Protein AF-A0AAX3M3Q1-F1 (afdb_monomer_lite)

Sequence (81 aa):
MLKNSNEKDIAKISYFFGELIIYNLKGKWDIDEFGVPILSHIGGKEGMKKNPYKIVSRFIVNPQLNDLIGHYNILKDLVKK

pLDDT: mean 89.49, std 11.9, range [40.41, 97.94]

Structure (mmCIF, N/CA/C/O backbone):
data_AF-A0AAX3M3Q1-F1
#
_entry.id   AF-A0AAX3M3Q1-F1
#
loop_
_atom_site.group_PDB
_atom_site.id
_atom_site.type_symbol
_atom_site.label_atom_id
_atom_site.label_alt_id
_atom_site.label_comp_id
_atom_site.label_asym_id
_atom_site.label_entity_id
_atom_site.label_seq_id
_atom_site.pdbx_PDB_ins_code
_atom_site.Cartn_x
_atom_site.Cartn_y
_atom_site.Cartn_z
_atom_site.occupancy
_atom_site.B_iso_or_equiv
_atom_site.auth_seq_id
_atom_site.auth_comp_id
_atom_site.auth_asym_id
_atom_site.auth_atom_id
_atom_site.pdbx_PDB_model_num
ATOM 1 N N . MET A 1 1 ? 13.717 15.472 -12.243 1.00 40.41 1 MET A N 1
ATOM 2 C CA . MET A 1 1 ? 13.326 14.969 -13.579 1.00 40.41 1 MET A CA 1
ATOM 3 C C . MET A 1 1 ? 13.408 13.441 -13.526 1.00 40.41 1 MET A C 1
ATOM 5 O O . MET A 1 1 ? 14.511 12.918 -13.506 1.00 40.41 1 MET A O 1
ATOM 9 N N . LEU A 1 2 ? 12.277 12.742 -13.340 1.00 43.47 2 LEU A N 1
ATOM 10 C CA . LEU A 1 2 ? 12.235 11.271 -13.196 1.00 43.47 2 LEU A CA 1
ATOM 11 C C . LEU A 1 2 ? 12.732 10.614 -14.491 1.00 43.47 2 LEU A C 1
ATOM 13 O O . LEU A 1 2 ? 12.195 10.908 -15.561 1.00 43.47 2 LEU A O 1
ATOM 17 N N . LYS A 1 3 ? 13.789 9.804 -14.387 1.00 43.38 3 LYS A N 1
ATOM 18 C CA . LYS A 1 3 ? 14.673 9.443 -15.506 1.00 43.38 3 LYS A CA 1
ATOM 19 C C . LYS A 1 3 ? 14.296 8.139 -16.218 1.00 43.38 3 LYS A C 1
ATOM 21 O O . LYS A 1 3 ? 14.953 7.802 -17.188 1.00 43.38 3 LYS A O 1
ATOM 26 N N . ASN A 1 4 ? 13.237 7.442 -15.808 1.00 54.16 4 ASN A N 1
ATOM 27 C CA . ASN A 1 4 ? 12.748 6.236 -16.480 1.00 54.16 4 ASN A CA 1
ATOM 28 C C . ASN A 1 4 ? 11.215 6.220 -16.470 1.00 54.16 4 ASN A C 1
ATOM 30 O O . ASN A 1 4 ? 10.603 6.450 -15.428 1.00 54.16 4 ASN A O 1
ATOM 34 N N . SER A 1 5 ? 10.589 5.934 -17.615 1.00 58.91 5 SER A N 1
ATOM 35 C CA . SER A 1 5 ? 9.130 5.757 -17.749 1.00 58.91 5 SER A CA 1
ATOM 36 C C . SER A 1 5 ? 8.550 4.838 -16.664 1.00 58.91 5 SER A C 1
ATOM 38 O O . SER A 1 5 ? 7.509 5.144 -16.091 1.00 58.91 5 SER A O 1
ATOM 40 N N . ASN A 1 6 ? 9.309 3.808 -16.283 1.00 79.25 6 ASN A N 1
ATOM 41 C CA . ASN A 1 6 ? 8.934 2.825 -15.273 1.00 79.25 6 ASN A CA 1
ATOM 42 C C . ASN A 1 6 ? 8.681 3.426 -13.872 1.00 79.25 6 ASN A C 1
ATOM 44 O O . ASN A 1 6 ? 7.732 3.038 -13.207 1.00 79.25 6 ASN A O 1
ATOM 48 N N . GLU A 1 7 ? 9.458 4.417 -13.416 1.00 86.06 7 GLU A N 1
ATOM 49 C CA . GLU A 1 7 ? 9.272 5.003 -12.070 1.00 86.06 7 GLU A CA 1
ATOM 50 C C . GLU A 1 7 ? 7.965 5.791 -11.951 1.00 86.06 7 GLU A C 1
ATOM 52 O O . GLU A 1 7 ? 7.286 5.744 -10.924 1.00 86.06 7 GLU A O 1
ATOM 57 N N . LYS A 1 8 ? 7.586 6.504 -13.019 1.00 89.00 8 LYS A N 1
ATOM 58 C CA . LYS A 1 8 ? 6.313 7.234 -13.064 1.00 89.00 8 LYS A CA 1
ATOM 59 C C . LYS A 1 8 ? 5.130 6.273 -13.051 1.00 89.00 8 LYS A C 1
ATOM 61 O O . LYS A 1 8 ? 4.134 6.556 -12.388 1.00 89.00 8 LYS A O 1
ATOM 66 N N . ASP A 1 9 ? 5.239 5.156 -13.759 1.00 90.56 9 ASP A N 1
ATOM 67 C CA . ASP A 1 9 ? 4.179 4.153 -13.800 1.00 90.56 9 ASP A CA 1
ATOM 68 C C . ASP A 1 9 ? 4.074 3.401 -12.467 1.00 90.56 9 ASP A C 1
ATOM 70 O O . ASP A 1 9 ? 2.969 3.264 -11.942 1.00 90.56 9 ASP A O 1
ATOM 74 N N . ILE A 1 10 ? 5.204 3.052 -11.836 1.00 92.25 10 ILE A N 1
ATOM 75 C CA . ILE A 1 10 ? 5.236 2.520 -10.464 1.00 92.25 10 ILE A CA 1
ATOM 76 C C . ILE A 1 10 ? 4.528 3.488 -9.515 1.00 92.25 10 ILE A C 1
ATOM 78 O O . ILE A 1 10 ? 3.659 3.063 -8.755 1.00 92.25 10 ILE A O 1
ATOM 82 N N . ALA A 1 11 ? 4.842 4.785 -9.566 1.00 92.88 11 ALA A N 1
ATOM 83 C CA . ALA A 1 11 ? 4.221 5.780 -8.696 1.00 92.88 11 ALA A CA 1
ATOM 84 C C . ALA A 1 11 ? 2.696 5.862 -8.893 1.00 92.88 11 ALA A C 1
ATOM 86 O O . ALA A 1 11 ? 1.953 5.855 -7.912 1.00 92.88 11 ALA A O 1
ATOM 87 N N . LYS A 1 12 ? 2.215 5.866 -10.143 1.00 94.50 12 LYS A N 1
ATOM 88 C CA . LYS A 1 12 ? 0.773 5.868 -10.451 1.00 94.50 12 LYS A CA 1
ATOM 89 C C . LYS A 1 12 ? 0.074 4.607 -9.948 1.00 94.50 12 LYS A C 1
ATOM 91 O O . LYS A 1 12 ? -0.958 4.707 -9.292 1.00 94.50 12 LYS A O 1
ATOM 96 N N . ILE A 1 13 ? 0.635 3.428 -10.217 1.00 94.75 13 ILE A N 1
ATOM 97 C CA . ILE A 1 13 ? 0.071 2.149 -9.757 1.00 94.75 13 ILE A CA 1
ATOM 98 C C . ILE A 1 13 ? 0.047 2.108 -8.224 1.00 94.75 13 ILE A C 1
ATOM 100 O O . ILE A 1 13 ? -0.939 1.684 -7.628 1.00 94.75 13 ILE A O 1
ATOM 104 N N . SER A 1 14 ? 1.098 2.615 -7.578 1.00 96.62 14 SER A N 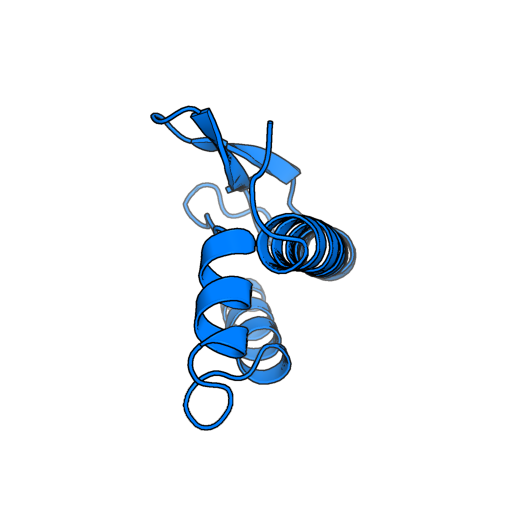1
ATOM 105 C CA . SER A 1 14 ? 1.187 2.725 -6.118 1.00 96.62 14 SER A CA 1
ATOM 106 C C . SER A 1 14 ? 0.116 3.634 -5.537 1.00 96.62 14 SER A C 1
ATOM 108 O O . SER A 1 14 ? -0.465 3.301 -4.506 1.00 96.62 14 SER A O 1
ATOM 110 N N . TYR A 1 15 ? -0.167 4.754 -6.203 1.00 97.00 15 TYR A N 1
ATOM 111 C CA . TYR A 1 15 ? -1.257 5.642 -5.826 1.00 97.00 15 TYR A CA 1
ATOM 112 C C . TYR A 1 15 ? -2.611 4.929 -5.924 1.00 97.00 15 TYR A C 1
ATOM 114 O O . TYR A 1 15 ? -3.318 4.849 -4.924 1.00 97.00 15 TYR A O 1
ATOM 122 N N . PHE A 1 16 ? -2.931 4.304 -7.064 1.00 97.00 16 PHE A N 1
ATOM 123 C CA . PHE A 1 16 ? -4.182 3.545 -7.221 1.00 97.00 16 PHE A CA 1
ATOM 124 C C . PHE A 1 16 ? -4.326 2.414 -6.198 1.00 97.00 16 PHE A C 1
ATOM 126 O O . PHE A 1 16 ? -5.399 2.218 -5.630 1.00 97.00 16 PHE A O 1
ATOM 133 N N . PHE A 1 17 ? -3.245 1.683 -5.929 1.00 97.00 17 PHE A N 1
ATOM 134 C CA . PHE A 1 17 ? -3.249 0.625 -4.925 1.00 97.00 17 PHE A CA 1
ATOM 135 C C . PHE A 1 17 ? -3.464 1.179 -3.510 1.00 97.00 17 PHE A C 1
ATOM 137 O O . PHE A 1 17 ? -4.180 0.579 -2.708 1.00 97.00 17 PHE A O 1
ATOM 144 N N . GLY A 1 18 ? -2.884 2.341 -3.203 1.00 97.44 18 GLY A N 1
ATOM 145 C CA . GLY A 1 18 ? -3.098 3.020 -1.931 1.00 97.44 18 GLY A CA 1
ATOM 146 C C . GLY A 1 18 ? -4.529 3.525 -1.748 1.00 97.44 18 GLY A C 1
ATOM 147 O O . GLY A 1 18 ? -5.126 3.276 -0.702 1.00 97.44 18 GLY A O 1
ATOM 148 N N . GLU A 1 19 ? -5.108 4.139 -2.782 1.00 97.94 19 GLU A N 1
ATOM 149 C CA . GLU A 1 19 ? -6.518 4.552 -2.810 1.00 97.94 19 GLU A CA 1
ATOM 150 C C . GLU A 1 19 ? -7.456 3.356 -2.603 1.00 97.94 19 GLU A C 1
ATOM 152 O O . GLU A 1 19 ? -8.377 3.422 -1.790 1.00 97.94 19 GLU A O 1
ATOM 157 N N . LEU A 1 20 ? -7.181 2.217 -3.252 1.00 96.88 20 LEU A N 1
ATOM 158 C CA . LEU A 1 20 ? -7.948 0.983 -3.054 1.00 96.88 20 LEU A CA 1
ATOM 159 C C . LEU A 1 20 ? -7.921 0.525 -1.587 1.00 96.88 20 LEU A C 1
ATOM 161 O O . LEU A 1 20 ? -8.955 0.123 -1.043 1.00 96.88 20 LEU A O 1
ATOM 165 N N . ILE A 1 21 ? -6.751 0.575 -0.942 1.00 96.19 21 ILE A N 1
ATOM 166 C CA . ILE A 1 21 ? -6.605 0.224 0.474 1.00 96.19 21 ILE A CA 1
ATOM 167 C C . ILE A 1 21 ? -7.406 1.191 1.350 1.00 96.19 21 ILE A C 1
ATOM 169 O O . ILE A 1 21 ? -8.189 0.722 2.175 1.00 96.19 21 ILE A O 1
ATOM 173 N N . ILE A 1 22 ? -7.252 2.507 1.169 1.00 96.44 22 ILE A N 1
ATOM 174 C CA . ILE A 1 22 ? -7.972 3.517 1.961 1.00 96.44 22 ILE A CA 1
ATOM 175 C C . ILE A 1 22 ? -9.482 3.348 1.802 1.00 96.44 22 ILE A C 1
ATOM 177 O O . ILE A 1 22 ? -10.198 3.292 2.801 1.00 96.44 22 ILE A O 1
ATOM 181 N N . TYR A 1 23 ? -9.961 3.221 0.564 1.00 96.25 23 TYR A N 1
ATOM 182 C CA . TYR A 1 23 ? -11.384 3.107 0.260 1.00 96.25 23 TYR A CA 1
ATOM 183 C C . TYR A 1 23 ? -12.029 1.910 0.969 1.00 96.25 23 TYR A C 1
ATOM 185 O O . TYR A 1 23 ? -13.102 2.032 1.555 1.00 96.25 23 TYR A O 1
ATOM 193 N N . ASN A 1 24 ? -11.360 0.753 0.960 1.00 95.81 24 ASN A N 1
ATOM 194 C CA . ASN A 1 24 ? -11.939 -0.478 1.496 1.00 95.81 24 ASN A CA 1
ATOM 195 C C . ASN A 1 24 ? -11.656 -0.709 2.983 1.00 95.81 24 ASN A C 1
ATOM 197 O O . ASN A 1 24 ? -12.463 -1.333 3.669 1.00 95.81 24 ASN A O 1
ATOM 201 N N . LEU A 1 25 ? -10.489 -0.289 3.471 1.00 95.38 25 LEU A N 1
ATOM 202 C CA . LEU A 1 25 ? -10.022 -0.610 4.822 1.00 95.38 25 LEU A CA 1
ATOM 203 C C . LEU A 1 25 ? -10.032 0.598 5.755 1.00 95.38 25 LEU A C 1
ATOM 205 O O . LEU A 1 25 ? -9.730 0.432 6.933 1.00 95.38 25 LEU A O 1
ATOM 209 N N . LYS A 1 26 ? -10.411 1.786 5.267 1.00 93.62 26 LYS A N 1
ATOM 210 C CA . LYS A 1 26 ? -10.223 3.076 5.944 1.00 93.62 26 LYS A CA 1
ATOM 211 C C . LYS A 1 26 ? -8.737 3.381 6.165 1.00 93.62 26 LYS A C 1
ATOM 213 O O . LYS A 1 26 ? -7.875 2.506 6.119 1.00 93.62 26 LYS A O 1
ATOM 218 N N . GLY A 1 27 ? -8.437 4.645 6.409 1.00 94.06 27 GLY A N 1
ATOM 219 C CA . GLY A 1 27 ? -7.079 5.146 6.589 1.00 94.06 27 GLY A CA 1
ATOM 220 C C . GLY A 1 27 ? -6.929 6.497 5.915 1.00 94.06 27 GLY A C 1
ATOM 221 O O . GLY A 1 27 ? -7.916 7.104 5.499 1.00 94.06 27 GLY A O 1
ATOM 222 N N . LYS A 1 28 ? -5.693 6.968 5.812 1.00 96.44 28 LYS A N 1
ATOM 223 C CA . LYS A 1 28 ? -5.373 8.219 5.127 1.00 96.44 28 LYS A CA 1
ATOM 224 C C . LYS A 1 28 ? -3.976 8.169 4.533 1.00 96.44 28 LYS A C 1
ATOM 226 O O . LYS A 1 28 ? -3.120 7.418 5.007 1.00 96.44 28 LYS A O 1
ATOM 231 N N . TRP A 1 29 ? -3.761 8.991 3.514 1.00 97.50 29 TRP A N 1
ATOM 232 C CA . TRP A 1 29 ? -2.416 9.334 3.084 1.00 97.50 29 TRP A CA 1
ATOM 233 C C . TRP A 1 29 ? -1.726 10.176 4.147 1.00 97.50 29 TRP A C 1
ATOM 235 O O . TRP A 1 29 ? -2.344 11.011 4.808 1.00 97.50 29 TRP A O 1
ATOM 245 N N . ASP A 1 30 ? -0.441 9.919 4.299 1.00 96.88 30 ASP A N 1
ATOM 246 C CA . ASP A 1 30 ? 0.434 10.549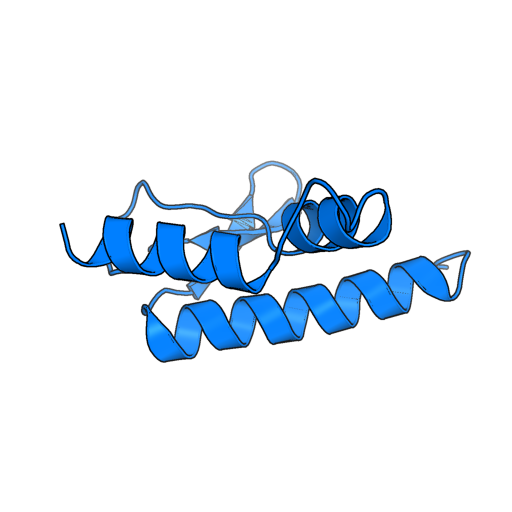 5.267 1.00 96.88 30 ASP A CA 1
ATOM 247 C C . ASP A 1 30 ? 1.852 10.585 4.698 1.00 96.88 30 ASP A C 1
ATOM 249 O O . ASP A 1 30 ? 2.133 10.028 3.629 1.00 96.88 30 ASP A O 1
ATOM 253 N N . ILE A 1 31 ? 2.750 11.230 5.423 1.00 95.25 31 ILE A N 1
ATOM 254 C CA . ILE A 1 31 ? 4.155 11.345 5.062 1.00 95.25 31 ILE A CA 1
ATOM 255 C C . ILE A 1 31 ? 4.974 10.772 6.219 1.00 95.25 31 ILE A C 1
ATOM 257 O O . ILE A 1 31 ? 4.723 11.084 7.382 1.00 95.25 31 ILE A O 1
ATOM 261 N N . ASP A 1 32 ? 5.916 9.878 5.918 1.00 92.50 32 ASP A N 1
ATOM 262 C CA . ASP A 1 32 ? 6.826 9.360 6.940 1.00 92.50 32 ASP A CA 1
ATOM 263 C C . ASP A 1 32 ? 7.928 10.372 7.306 1.00 92.50 32 ASP A C 1
ATOM 265 O O . ASP A 1 32 ? 8.023 11.465 6.748 1.00 92.50 32 ASP A O 1
ATOM 269 N N . GLU A 1 33 ? 8.781 10.012 8.263 1.00 91.69 33 GLU A N 1
ATOM 270 C CA . GLU A 1 33 ? 9.876 10.871 8.739 1.00 91.69 33 GLU A CA 1
ATOM 271 C C . GLU A 1 33 ? 10.900 11.250 7.651 1.00 91.69 33 GLU A C 1
ATOM 273 O O . GLU A 1 33 ? 11.655 12.205 7.825 1.00 91.69 33 GLU A O 1
ATOM 278 N N . PHE A 1 34 ? 10.901 10.548 6.513 1.00 92.06 34 PHE A N 1
ATOM 279 C CA . PHE A 1 34 ? 11.793 10.791 5.379 1.00 92.06 34 PHE A CA 1
ATOM 280 C C . PHE A 1 34 ? 11.114 11.545 4.230 1.00 92.06 34 PHE A C 1
ATOM 282 O O . PHE A 1 34 ? 11.702 11.685 3.156 1.00 92.06 34 PHE A O 1
ATOM 289 N N . GLY A 1 35 ? 9.882 12.025 4.415 1.00 90.25 35 GLY A N 1
ATOM 290 C CA . GLY A 1 35 ? 9.152 12.710 3.352 1.00 90.25 35 GLY A CA 1
ATOM 291 C C . GLY A 1 35 ? 8.505 11.762 2.338 1.00 90.25 35 GLY A C 1
ATOM 292 O O . GLY A 1 35 ? 8.102 12.209 1.262 1.00 90.25 35 GLY A O 1
ATOM 293 N N . VAL A 1 36 ? 8.407 10.460 2.634 1.00 90.94 36 VAL A N 1
ATOM 294 C CA . VAL A 1 36 ? 7.867 9.468 1.697 1.00 90.94 36 VAL A CA 1
ATOM 295 C C . VAL A 1 36 ? 6.362 9.286 1.917 1.00 90.94 36 VAL A C 1
ATOM 297 O O . VAL A 1 36 ? 5.933 9.057 3.051 1.00 90.94 36 VAL A O 1
ATOM 300 N N . PRO A 1 37 ? 5.541 9.322 0.847 1.00 94.75 37 PRO A N 1
ATOM 301 C CA . PRO A 1 37 ? 4.116 9.036 0.949 1.00 94.75 37 PRO A CA 1
ATOM 302 C C . PRO A 1 37 ? 3.847 7.616 1.454 1.00 94.75 37 PRO A C 1
ATOM 304 O O . PRO A 1 37 ? 4.309 6.623 0.880 1.00 94.75 37 PRO A O 1
ATOM 307 N N . ILE A 1 38 ? 3.043 7.523 2.506 1.00 97.25 38 ILE A N 1
ATOM 308 C CA . ILE A 1 38 ? 2.599 6.270 3.110 1.00 97.25 38 ILE A CA 1
ATOM 309 C C . ILE A 1 38 ? 1.096 6.315 3.389 1.00 97.25 38 ILE A C 1
ATOM 311 O O . ILE A 1 38 ? 0.466 7.366 3.423 1.00 97.25 38 ILE A O 1
ATOM 315 N N . LEU A 1 39 ? 0.520 5.145 3.620 1.00 97.31 39 LEU A N 1
ATOM 316 C CA . LEU A 1 39 ? -0.789 4.987 4.229 1.00 97.31 39 LEU A CA 1
ATOM 317 C C . LEU A 1 39 ? -0.611 4.875 5.740 1.00 97.31 39 LEU A C 1
ATOM 319 O O . LEU A 1 39 ? 0.226 4.088 6.195 1.00 97.31 39 LEU A O 1
ATOM 323 N N . SER A 1 40 ? -1.417 5.599 6.508 1.00 96.62 40 SER A N 1
ATOM 324 C CA . SER A 1 40 ? -1.472 5.500 7.967 1.00 96.62 40 SER A CA 1
ATOM 325 C C . SER A 1 40 ? -2.903 5.276 8.460 1.00 96.62 40 SER A C 1
ATOM 327 O O . SER A 1 40 ? -3.873 5.460 7.718 1.00 96.62 40 SER A O 1
ATOM 329 N N . HIS A 1 41 ? -3.035 4.852 9.722 1.00 95.25 41 HIS A N 1
ATOM 330 C CA . HIS A 1 41 ? -4.323 4.622 10.389 1.00 95.25 41 HIS A CA 1
ATOM 331 C C . HIS A 1 41 ? -5.225 3.620 9.655 1.00 95.25 41 HIS A C 1
ATOM 333 O O . HIS A 1 41 ? -6.453 3.738 9.679 1.00 95.25 41 HIS A O 1
ATOM 339 N N . ILE A 1 42 ? -4.626 2.637 8.975 1.00 95.25 42 ILE A N 1
ATOM 340 C CA . ILE A 1 42 ? -5.382 1.645 8.206 1.00 95.25 42 ILE A CA 1
ATOM 341 C C . ILE A 1 42 ? -6.280 0.862 9.170 1.00 95.25 42 ILE A C 1
ATOM 343 O O . ILE A 1 42 ? -5.821 0.402 10.219 1.00 95.25 42 ILE A O 1
ATOM 347 N N . GLY A 1 43 ? -7.573 0.751 8.861 1.00 93.38 43 GLY A N 1
ATOM 348 C CA . GLY A 1 43 ? -8.534 0.114 9.766 1.00 93.38 43 GLY A CA 1
ATOM 349 C C . GLY A 1 43 ? -8.801 0.873 11.065 1.00 93.38 43 GLY A C 1
ATOM 350 O O . GLY A 1 43 ? -9.324 0.282 12.002 1.00 93.38 43 GLY A O 1
ATOM 351 N N . GLY A 1 44 ? -8.408 2.148 11.160 1.00 90.75 44 GLY A N 1
ATOM 352 C CA . GLY A 1 44 ? -8.470 2.926 12.401 1.00 90.75 44 GLY A CA 1
ATOM 353 C C . GLY A 1 44 ? -7.349 2.613 13.400 1.00 90.75 44 GLY A C 1
ATOM 354 O O . GLY A 1 44 ? -7.396 3.087 14.529 1.00 90.75 44 GLY A O 1
ATOM 355 N N . LYS A 1 45 ? -6.333 1.830 13.009 1.00 90.12 45 LYS A N 1
ATOM 356 C CA . LYS A 1 45 ? -5.224 1.431 13.888 1.00 90.12 45 LYS A CA 1
ATOM 357 C C . LYS A 1 45 ? -4.035 2.377 13.722 1.00 90.12 45 LYS A C 1
ATOM 359 O O . LYS A 1 45 ? -3.374 2.337 12.686 1.00 90.12 45 LYS A O 1
ATOM 364 N N . GLU A 1 46 ? -3.715 3.179 14.740 1.00 85.31 46 GLU A N 1
ATOM 365 C CA . GLU A 1 46 ? -2.625 4.180 14.687 1.00 85.31 46 GLU A CA 1
ATOM 366 C C . GLU A 1 46 ? -1.263 3.585 14.285 1.00 85.31 46 GLU A C 1
ATOM 368 O O . GLU A 1 46 ? -0.525 4.171 13.491 1.00 85.31 46 GLU A O 1
ATOM 373 N N . GLY A 1 47 ? -0.947 2.376 14.762 1.00 86.62 47 GLY A N 1
ATOM 374 C CA . GLY A 1 47 ? 0.306 1.684 14.441 1.00 86.62 47 GLY A CA 1
ATOM 375 C C . GLY A 1 47 ? 0.363 1.064 13.040 1.00 86.62 47 GLY A C 1
ATOM 376 O O . GLY A 1 47 ? 1.427 0.617 12.607 1.00 86.62 47 GLY A O 1
ATOM 377 N N . MET A 1 48 ? -0.753 1.005 12.306 1.00 91.00 48 MET A N 1
ATOM 378 C CA . MET A 1 48 ? -0.790 0.348 11.003 1.00 91.00 48 MET A CA 1
ATOM 379 C C . MET A 1 48 ? -0.422 1.329 9.886 1.00 91.00 48 MET A C 1
ATOM 381 O O . MET A 1 48 ? -1.255 2.092 9.395 1.00 91.00 48 MET A O 1
ATOM 385 N N . LYS A 1 49 ? 0.849 1.261 9.469 1.00 94.00 49 LYS A N 1
ATOM 386 C CA . LYS A 1 49 ? 1.415 2.039 8.360 1.00 94.00 49 LYS A CA 1
ATOM 387 C C . LYS A 1 49 ? 1.873 1.138 7.213 1.00 94.00 49 LYS A C 1
ATOM 389 O O . LYS A 1 49 ? 2.403 0.044 7.442 1.00 94.00 49 LYS A O 1
ATOM 394 N N . LYS A 1 50 ? 1.690 1.581 5.966 1.00 95.44 50 LYS A N 1
ATOM 395 C CA . LYS A 1 50 ? 2.163 0.870 4.764 1.00 95.44 50 LYS A CA 1
ATOM 396 C C . LYS A 1 50 ? 2.674 1.833 3.711 1.00 95.44 50 LYS A C 1
ATOM 398 O O . LYS A 1 50 ? 2.128 2.907 3.544 1.00 95.44 50 LYS A O 1
ATOM 403 N N . ASN A 1 51 ? 3.686 1.409 2.964 1.00 96.12 51 ASN A N 1
ATOM 404 C CA . ASN A 1 51 ? 4.232 2.160 1.839 1.00 96.12 51 ASN A CA 1
ATOM 405 C C . ASN A 1 51 ? 3.822 1.461 0.526 1.00 96.12 51 ASN A C 1
ATOM 407 O O . ASN A 1 51 ? 4.412 0.424 0.198 1.00 96.12 51 ASN A O 1
ATOM 411 N N . PRO A 1 52 ? 2.822 1.981 -0.214 1.00 96.19 52 PRO A N 1
ATOM 412 C CA . PRO A 1 52 ? 2.360 1.377 -1.464 1.00 96.19 52 PRO A CA 1
ATOM 413 C C . PRO A 1 52 ? 3.450 1.303 -2.531 1.00 96.19 52 PRO A C 1
ATOM 415 O O . PRO A 1 52 ? 3.559 0.283 -3.206 1.00 96.19 52 PRO A O 1
ATOM 418 N N . TYR A 1 53 ? 4.316 2.320 -2.615 1.00 95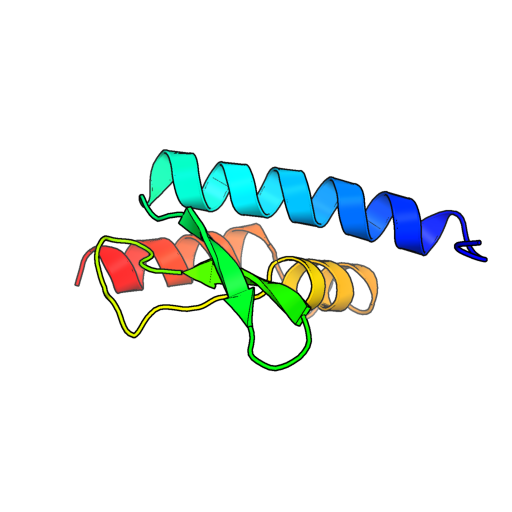.25 53 TYR A N 1
ATOM 419 C CA . TYR A 1 53 ? 5.434 2.341 -3.561 1.00 95.25 53 TYR A CA 1
ATOM 420 C C . TYR A 1 53 ? 6.369 1.156 -3.364 1.00 95.25 53 TYR A C 1
ATOM 422 O O . TYR A 1 53 ? 6.728 0.470 -4.319 1.00 95.25 53 TYR A O 1
ATOM 430 N N . LYS A 1 54 ? 6.712 0.849 -2.111 1.00 93.94 54 LYS A N 1
ATOM 431 C CA . LYS A 1 54 ? 7.551 -0.305 -1.773 1.00 93.94 54 LYS A CA 1
ATOM 432 C C . LYS A 1 54 ? 6.882 -1.634 -2.129 1.00 93.94 54 LYS A C 1
ATOM 434 O O . LYS A 1 54 ? 7.571 -2.550 -2.568 1.00 93.94 54 LYS A O 1
ATOM 439 N N . ILE A 1 55 ? 5.567 -1.748 -1.936 1.00 94.44 55 ILE A N 1
ATOM 440 C CA . ILE A 1 55 ? 4.804 -2.965 -2.257 1.00 94.44 55 ILE A CA 1
ATOM 441 C C . ILE A 1 55 ? 4.769 -3.179 -3.776 1.00 94.44 55 ILE A C 1
ATOM 443 O O . ILE A 1 55 ? 5.167 -4.237 -4.258 1.00 94.44 55 ILE A O 1
ATOM 447 N N . VAL A 1 56 ? 4.374 -2.155 -4.532 1.00 94.50 56 VAL A N 1
ATOM 448 C CA . VAL A 1 56 ? 4.281 -2.210 -5.997 1.00 94.50 56 VAL A CA 1
ATOM 449 C C . VAL A 1 56 ? 5.652 -2.387 -6.646 1.00 94.50 56 VAL A C 1
ATOM 451 O O . VAL A 1 56 ? 5.794 -3.199 -7.555 1.00 94.50 56 VAL A O 1
ATOM 454 N N . SER A 1 57 ? 6.688 -1.712 -6.144 1.00 93.12 57 SER A N 1
ATOM 455 C CA . SER A 1 57 ? 8.057 -1.896 -6.645 1.00 93.12 57 SER A CA 1
ATOM 456 C C . SER A 1 57 ? 8.528 -3.342 -6.478 1.00 93.12 57 SER A C 1
ATOM 458 O O . SER A 1 57 ? 9.097 -3.911 -7.403 1.00 93.12 57 SER A O 1
ATOM 460 N N . ARG A 1 58 ? 8.261 -3.972 -5.323 1.00 92.06 58 ARG A N 1
ATOM 461 C CA . ARG A 1 58 ? 8.595 -5.390 -5.095 1.00 92.06 58 ARG A CA 1
ATOM 462 C C . ARG A 1 58 ? 7.833 -6.322 -6.032 1.00 92.06 58 ARG A C 1
ATOM 464 O O . ARG A 1 58 ? 8.438 -7.250 -6.559 1.00 92.06 58 ARG A O 1
ATOM 471 N N . PHE A 1 59 ? 6.549 -6.048 -6.263 1.00 90.94 59 PHE A N 1
ATOM 472 C CA . PHE A 1 59 ? 5.740 -6.769 -7.246 1.00 90.94 59 PHE A CA 1
ATOM 473 C C . PHE A 1 59 ? 6.337 -6.683 -8.653 1.00 90.94 59 PHE A C 1
ATOM 475 O O . PHE A 1 59 ? 6.539 -7.707 -9.290 1.00 90.94 59 PHE A O 1
ATOM 482 N N . ILE A 1 60 ? 6.690 -5.485 -9.117 1.00 89.19 60 ILE A N 1
ATOM 483 C CA . ILE A 1 60 ? 7.239 -5.287 -10.467 1.00 89.19 60 ILE A CA 1
ATOM 484 C C . ILE A 1 60 ? 8.617 -5.939 -10.624 1.00 89.19 60 ILE A C 1
ATOM 486 O O . ILE A 1 60 ? 8.901 -6.517 -11.669 1.00 89.19 60 ILE A O 1
ATOM 490 N N . VAL A 1 61 ? 9.466 -5.880 -9.593 1.00 88.81 61 VAL A N 1
ATOM 491 C CA . VAL A 1 61 ? 10.797 -6.511 -9.619 1.00 88.81 61 VAL A CA 1
ATOM 492 C C . VAL A 1 61 ? 10.700 -8.037 -9.599 1.00 88.81 61 VAL A C 1
ATOM 494 O O . VAL A 1 61 ? 11.479 -8.705 -10.275 1.00 88.81 61 VAL A O 1
ATOM 497 N N . ASN A 1 62 ? 9.778 -8.602 -8.817 1.00 88.56 62 ASN A N 1
ATOM 498 C CA . ASN A 1 62 ? 9.608 -10.046 -8.723 1.00 88.56 62 ASN A CA 1
ATOM 499 C C . ASN A 1 62 ? 8.130 -10.432 -8.513 1.00 88.56 62 ASN A C 1
ATOM 501 O O . ASN A 1 62 ? 7.708 -10.648 -7.367 1.00 88.56 62 ASN A O 1
ATOM 505 N N . PRO A 1 63 ? 7.355 -10.556 -9.607 1.00 84.56 63 PRO A 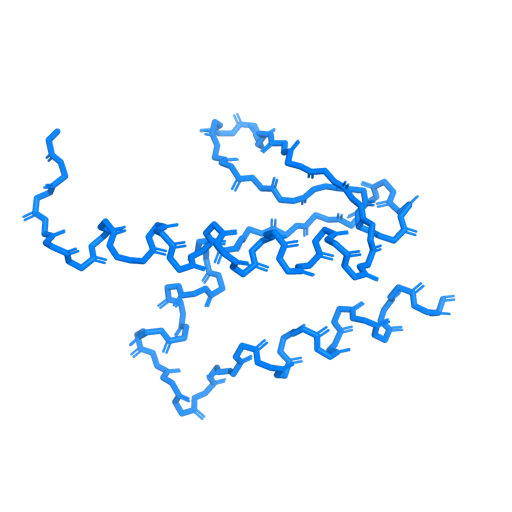N 1
ATOM 506 C CA . PRO A 1 63 ? 5.923 -10.844 -9.542 1.00 84.56 63 PRO A CA 1
ATOM 507 C C . PRO A 1 63 ? 5.610 -12.304 -9.189 1.00 84.56 63 PRO A C 1
ATOM 509 O O . PRO A 1 63 ? 4.470 -12.623 -8.879 1.00 84.56 63 PRO A O 1
ATOM 512 N N . GLN A 1 64 ? 6.598 -13.207 -9.220 1.00 84.62 64 GLN A N 1
ATOM 513 C CA . GLN A 1 64 ? 6.401 -14.608 -8.823 1.00 84.62 64 GLN A CA 1
ATOM 514 C C . GLN A 1 64 ? 6.401 -14.784 -7.298 1.00 84.62 64 GLN A C 1
ATOM 516 O O . GLN A 1 64 ? 5.797 -15.722 -6.786 1.00 84.62 64 GLN A O 1
ATOM 521 N N . LEU A 1 65 ? 7.090 -13.893 -6.574 1.00 80.75 65 LEU A N 1
ATOM 522 C CA . LEU A 1 65 ? 7.216 -13.949 -5.112 1.00 80.75 65 LEU A CA 1
ATOM 523 C C . LEU A 1 65 ? 6.355 -12.920 -4.377 1.00 80.75 65 LEU A C 1
ATOM 525 O O . LEU A 1 65 ? 6.178 -13.023 -3.166 1.00 80.75 65 LEU A O 1
ATOM 529 N N . ASN A 1 66 ? 5.852 -11.909 -5.081 1.00 83.94 66 ASN A N 1
ATOM 530 C CA . ASN A 1 66 ? 5.032 -10.856 -4.503 1.00 83.94 66 ASN A CA 1
ATOM 531 C C . ASN A 1 66 ? 3.718 -10.795 -5.275 1.00 83.94 66 ASN A C 1
ATOM 533 O O . ASN A 1 66 ? 3.733 -10.788 -6.499 1.00 83.94 66 ASN A O 1
ATOM 537 N N . ASP A 1 67 ? 2.602 -10.697 -4.559 1.00 88.75 67 ASP A N 1
ATOM 538 C CA . ASP A 1 67 ? 1.265 -10.545 -5.130 1.00 88.75 67 ASP A CA 1
ATOM 539 C C . ASP A 1 67 ? 0.559 -9.361 -4.456 1.00 88.75 67 ASP A C 1
ATOM 541 O O . ASP A 1 67 ? 0.470 -9.286 -3.224 1.00 88.75 67 ASP A O 1
ATOM 545 N N . LEU A 1 68 ? 0.064 -8.423 -5.266 1.00 91.94 68 LEU A N 1
ATOM 546 C CA . LEU A 1 68 ? -0.679 -7.260 -4.781 1.00 91.94 68 LEU A CA 1
ATOM 547 C C . LEU A 1 68 ? -2.006 -7.667 -4.131 1.00 91.94 68 LEU A C 1
ATOM 549 O O . LEU A 1 68 ? -2.376 -7.093 -3.103 1.00 91.94 68 LEU A O 1
ATOM 553 N N . ILE A 1 69 ? -2.699 -8.670 -4.682 1.00 92.44 69 ILE A N 1
ATOM 554 C CA . ILE A 1 69 ? -3.973 -9.160 -4.141 1.00 92.44 69 ILE A CA 1
ATOM 555 C C . ILE A 1 69 ? -3.729 -9.853 -2.800 1.00 92.44 69 ILE A C 1
ATOM 557 O O . ILE A 1 69 ? -4.405 -9.547 -1.816 1.00 92.44 69 ILE A O 1
ATOM 561 N N . GLY A 1 70 ? -2.720 -10.721 -2.719 1.00 92.31 70 GLY A N 1
ATOM 562 C CA . GLY A 1 70 ? -2.274 -11.341 -1.475 1.00 92.31 70 GLY A CA 1
ATOM 563 C C . GLY A 1 70 ? -1.924 -10.309 -0.401 1.00 92.31 70 GLY A C 1
ATOM 564 O O . GLY A 1 70 ? -2.409 -10.402 0.728 1.00 92.31 70 GLY A O 1
ATOM 565 N N . HIS A 1 71 ? -1.164 -9.266 -0.752 1.00 92.19 71 HIS A N 1
ATOM 566 C CA . HIS A 1 71 ? -0.855 -8.168 0.167 1.00 92.19 71 HIS A CA 1
ATOM 567 C C . HIS A 1 71 ? -2.107 -7.453 0.687 1.00 92.19 71 HIS A C 1
ATOM 569 O O . HIS A 1 71 ? -2.198 -7.167 1.885 1.00 92.19 71 HIS A O 1
ATOM 575 N N . TYR A 1 72 ? -3.066 -7.173 -0.195 1.00 94.50 72 TYR A N 1
ATOM 576 C CA . TYR A 1 72 ? -4.336 -6.563 0.182 1.00 94.50 72 TYR A CA 1
ATOM 577 C C . TYR A 1 72 ? -5.160 -7.471 1.110 1.00 94.50 72 TYR A C 1
ATOM 579 O O . TYR A 1 72 ? -5.662 -7.001 2.130 1.00 94.50 72 TYR A O 1
ATOM 587 N N . ASN A 1 73 ? -5.254 -8.770 0.818 1.00 94.31 73 ASN A N 1
ATOM 588 C CA . ASN A 1 73 ? -6.002 -9.720 1.647 1.00 94.31 73 ASN A CA 1
ATOM 589 C C . ASN A 1 73 ? -5.392 -9.865 3.047 1.00 94.31 73 ASN A C 1
ATOM 591 O O . ASN A 1 73 ? -6.120 -9.798 4.034 1.00 94.31 73 ASN A O 1
ATOM 595 N N . ILE A 1 74 ? -4.061 -9.943 3.151 1.00 92.69 74 ILE A N 1
ATOM 596 C CA . ILE A 1 74 ? -3.367 -9.959 4.448 1.00 92.69 74 ILE A CA 1
ATOM 597 C C . ILE A 1 74 ? -3.697 -8.695 5.251 1.00 92.69 74 ILE A C 1
ATOM 599 O O . ILE A 1 74 ? -3.999 -8.772 6.440 1.00 92.69 74 ILE A O 1
ATOM 603 N N . LEU A 1 75 ? -3.660 -7.521 4.614 1.00 92.19 75 LEU A N 1
ATOM 604 C CA . LEU A 1 75 ? -4.031 -6.265 5.267 1.00 92.19 75 LEU A CA 1
ATOM 605 C C . LEU A 1 75 ? -5.483 -6.271 5.741 1.00 92.19 75 LEU A C 1
ATOM 607 O O . LEU A 1 75 ? -5.758 -5.910 6.883 1.00 92.19 75 LEU A O 1
ATOM 611 N N . LYS A 1 76 ? -6.401 -6.713 4.883 1.00 94.19 76 LYS A N 1
ATOM 612 C CA . LYS A 1 76 ? -7.824 -6.832 5.196 1.00 94.19 76 LYS A CA 1
ATOM 613 C C . LYS A 1 76 ? -8.062 -7.735 6.406 1.00 94.19 76 LYS A C 1
ATOM 615 O O . LYS A 1 76 ? -8.839 -7.372 7.287 1.00 94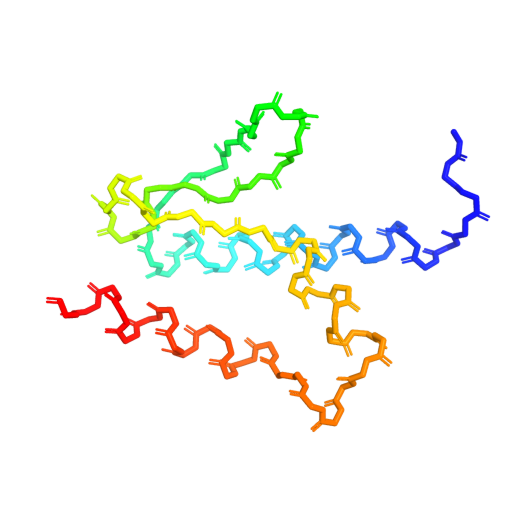.19 76 LYS A O 1
ATOM 620 N N . ASP A 1 77 ? -7.369 -8.864 6.487 1.00 93.81 77 ASP A N 1
ATOM 621 C CA . ASP A 1 77 ? -7.490 -9.793 7.611 1.00 93.81 77 ASP A CA 1
ATOM 622 C C . ASP A 1 77 ? -6.897 -9.218 8.902 1.00 93.81 77 ASP A C 1
ATOM 624 O O . ASP A 1 77 ? -7.472 -9.391 9.977 1.00 93.81 77 ASP A O 1
ATOM 628 N N . LEU A 1 78 ? -5.789 -8.475 8.812 1.00 90.88 78 LEU A N 1
ATOM 629 C CA . LEU A 1 78 ? -5.201 -7.780 9.961 1.00 90.88 78 LEU A CA 1
ATOM 630 C C . LEU A 1 78 ? -6.085 -6.648 10.491 1.00 90.88 78 LEU A C 1
ATOM 632 O O . LEU A 1 78 ? -6.013 -6.336 11.677 1.00 90.88 78 LEU A O 1
ATOM 636 N N . VAL A 1 79 ? -6.886 -6.009 9.638 1.00 90.12 79 VAL A N 1
ATOM 637 C CA . VAL A 1 79 ? -7.838 -4.965 10.045 1.00 90.12 79 VAL A CA 1
ATOM 638 C C . VAL A 1 79 ? -9.071 -5.558 10.728 1.00 90.12 79 VAL A C 1
ATOM 640 O O . VAL A 1 79 ? -9.576 -4.951 11.665 1.00 90.12 79 VAL A O 1
ATOM 643 N N . LYS A 1 80 ? -9.5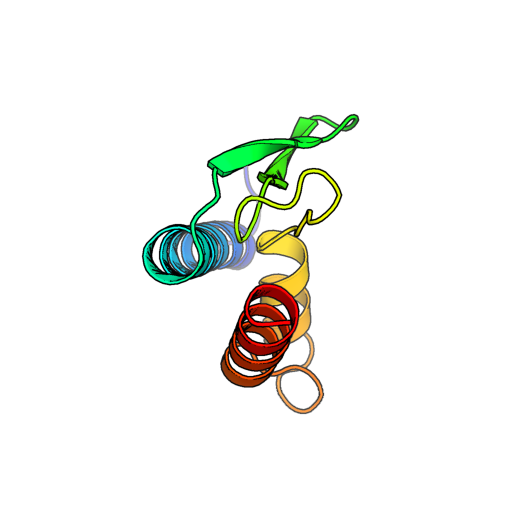42 -6.732 10.287 1.00 83.88 80 LYS A N 1
ATOM 644 C CA . LYS A 1 80 ? -10.716 -7.412 10.866 1.00 83.88 80 LYS A CA 1
ATOM 645 C C . LYS A 1 80 ? -10.485 -7.998 12.262 1.00 83.88 80 LYS A C 1
ATOM 647 O O . LYS A 1 80 ? -11.458 -8.181 12.986 1.00 83.88 80 LYS A O 1
ATOM 652 N N . LYS A 1 81 ? -9.243 -8.363 12.585 1.00 63.88 81 LYS A N 1
ATOM 653 C CA . LYS A 1 81 ? -8.841 -8.845 13.916 1.00 63.88 81 LYS A CA 1
ATOM 654 C C . LYS A 1 81 ? -8.728 -7.697 14.903 1.00 63.88 81 LYS A C 1
ATOM 656 O O . LYS A 1 81 ? -9.075 -7.907 16.077 1.00 63.88 81 LYS A O 1
#

Secondary structure (DSSP, 8-state):
----HHHHHHHHHHHHHHHHHHHHH--EEEE-TTS-EEEESGGG-TT--B-HHHHHHHHHH-TTT--HHHHHHHHHHHHH-

Foldseek 3Di:
DPDDPVLVVLVVVLVVLLVVQCVPFNFDWDADPVRAIWTACGLPDRPDIGRSSVLSVVCVVPVPPHDSVVVSVVSVVVSVD

Radius of gyration: 12.84 Å; chains: 1; bounding box: 27×30×32 Å

Organism: NCBI:txid1452732